Protein AF-A0A3P3YI09-F1 (afdb_monomer_lite)

Foldseek 3Di:
DPPVVVVVVVVVVVVVVVVVVLVVVLVVLVVVLLVVLLVLLVVQVPDDPVPRDDLVVSLVVSLVSRPVVNDPSVRSNVSSQVSCCVSPVVDHHDDPPPDDPPPPDPPPPDPDD

pLDDT: mean 76.49, std 14.65, range [43.5, 93.62]

Sequence (113 aa):
MFVVSQRLNRSVRRRMADRDQVDARRDGARDGARDETIERLLGYASEPEGSRQDVHSLYHEIMDAWPVDLFSREAADASVRLLWSMYLPQIAAPRPSMASPQPPASPRSDPEQ

Secondary structure (DSSP, 8-state):
---HHHHHHHHHHHHHHHHHHHHHHHHHHHHHHHHHHHHHHHHHHHS-TTTPPPHHHHHHHHHHHS-TTTS-HHHHHHHHHHHHHHH-TTSPPPPP-----PPP---------

Radius of gyration: 23.89 Å; chains: 1; bounding box: 54×22×89 Å

Structure (mmCIF, N/CA/C/O backbone):
data_AF-A0A3P3YI09-F1
#
_entry.id   AF-A0A3P3YI09-F1
#
loop_
_atom_site.group_PDB
_atom_site.id
_atom_site.type_symbol
_atom_site.label_atom_id
_atom_site.label_alt_id
_atom_site.label_comp_id
_atom_site.label_asym_id
_atom_site.label_entity_id
_atom_site.label_seq_id
_atom_site.pdbx_PDB_ins_code
_atom_site.Cartn_x
_atom_site.Cartn_y
_atom_site.Cartn_z
_atom_site.occupancy
_atom_site.B_iso_or_equiv
_atom_site.auth_seq_id
_atom_site.auth_comp_id
_atom_site.auth_asym_id
_atom_site.auth_atom_id
_atom_site.pdbx_PDB_model_num
ATOM 1 N N . MET A 1 1 ? 31.761 14.764 -43.992 1.00 44.97 1 MET A N 1
ATOM 2 C CA . MET A 1 1 ? 30.858 13.589 -44.008 1.00 44.97 1 MET A CA 1
ATOM 3 C C . MET A 1 1 ? 30.622 13.134 -42.561 1.00 44.97 1 MET A C 1
ATOM 5 O O . MET A 1 1 ? 31.459 12.448 -41.996 1.00 44.97 1 MET A O 1
ATOM 9 N N . PHE A 1 2 ? 29.542 13.598 -41.915 1.00 49.59 2 PHE A N 1
ATOM 10 C CA . PHE A 1 2 ? 29.246 13.380 -40.484 1.00 49.59 2 PHE A CA 1
ATOM 11 C C . PHE A 1 2 ? 28.373 12.128 -40.272 1.00 49.59 2 PHE A C 1
ATOM 13 O O . PHE A 1 2 ? 27.173 12.228 -40.036 1.00 49.59 2 PHE A O 1
ATOM 20 N N . VAL A 1 3 ? 28.950 10.928 -40.388 1.00 49.50 3 VAL A N 1
ATOM 21 C CA . VAL A 1 3 ? 28.194 9.658 -40.226 1.00 49.50 3 VAL A CA 1
ATOM 22 C C . VAL A 1 3 ? 28.277 9.087 -38.803 1.00 49.50 3 VAL A C 1
ATOM 24 O O . VAL A 1 3 ? 27.520 8.187 -38.441 1.00 49.50 3 VAL A O 1
ATOM 27 N N . VAL A 1 4 ? 29.152 9.643 -37.959 1.00 50.28 4 VAL A N 1
ATOM 28 C CA . VAL A 1 4 ? 29.332 9.218 -36.558 1.00 50.28 4 VAL A CA 1
ATOM 29 C C . VAL A 1 4 ? 28.172 9.706 -35.674 1.00 50.28 4 VAL A C 1
ATOM 31 O O . VAL A 1 4 ? 27.731 8.993 -34.772 1.00 50.28 4 VAL A O 1
ATOM 34 N N . SER A 1 5 ? 27.585 10.866 -35.992 1.00 54.66 5 SER A N 1
ATOM 35 C CA . SER A 1 5 ? 26.537 11.495 -35.178 1.00 54.66 5 SER A CA 1
ATOM 36 C C . SER A 1 5 ? 25.208 10.737 -35.199 1.00 54.66 5 SER A C 1
ATOM 38 O O . SER A 1 5 ? 24.538 10.672 -34.174 1.00 54.66 5 SER A O 1
ATOM 40 N N . GLN A 1 6 ? 24.818 10.117 -36.321 1.00 54.56 6 GLN A N 1
ATOM 41 C CA . GLN A 1 6 ? 23.513 9.444 -36.416 1.00 54.56 6 GLN A CA 1
ATOM 42 C C . GLN A 1 6 ? 23.445 8.148 -35.600 1.00 54.56 6 GLN A C 1
ATOM 44 O O . GLN A 1 6 ? 22.430 7.890 -34.952 1.00 54.56 6 GLN A O 1
ATOM 49 N N . ARG A 1 7 ? 24.517 7.341 -35.587 1.00 56.22 7 ARG A N 1
ATOM 50 C CA . ARG A 1 7 ? 24.559 6.104 -34.784 1.00 56.22 7 ARG A CA 1
ATOM 51 C C . ARG A 1 7 ? 24.578 6.410 -33.287 1.00 56.22 7 ARG A C 1
ATOM 53 O O . ARG A 1 7 ? 23.864 5.750 -32.538 1.00 56.22 7 ARG A O 1
ATOM 60 N N . LEU A 1 8 ? 25.311 7.445 -32.866 1.00 57.62 8 LEU A N 1
ATOM 61 C CA . LEU A 1 8 ? 25.336 7.886 -31.469 1.00 57.62 8 LEU A CA 1
ATOM 62 C C . LEU A 1 8 ? 23.961 8.414 -31.022 1.00 57.62 8 LEU A C 1
ATOM 64 O O . LEU A 1 8 ? 23.464 8.022 -29.969 1.00 57.62 8 LEU A O 1
ATOM 68 N N . ASN A 1 9 ? 23.299 9.220 -31.862 1.00 57.72 9 ASN A N 1
ATOM 69 C CA . ASN A 1 9 ? 21.964 9.755 -31.576 1.00 57.72 9 ASN A CA 1
ATOM 70 C C . ASN A 1 9 ? 20.912 8.634 -31.467 1.00 57.72 9 ASN A C 1
ATOM 72 O O . ASN A 1 9 ? 20.070 8.659 -30.574 1.00 57.72 9 ASN A O 1
ATOM 76 N N . ARG A 1 10 ? 20.993 7.595 -32.314 1.00 59.84 10 ARG A N 1
ATOM 77 C CA . ARG A 1 10 ? 20.094 6.425 -32.253 1.00 59.84 10 ARG A CA 1
ATOM 78 C C . ARG A 1 10 ? 20.278 5.608 -30.972 1.00 59.84 10 ARG A C 1
ATOM 80 O O . ARG A 1 10 ? 19.289 5.179 -30.385 1.00 59.84 10 ARG A O 1
ATOM 87 N N . SER A 1 11 ? 21.520 5.413 -30.533 1.00 61.38 11 SER A N 1
ATOM 88 C CA . SER A 1 11 ? 21.834 4.681 -29.300 1.00 61.38 11 SER A CA 1
ATOM 89 C C . SER A 1 11 ? 21.410 5.444 -28.043 1.00 61.38 11 SER A C 1
ATOM 91 O O . SER A 1 11 ? 20.867 4.835 -27.127 1.00 61.38 11 SER A O 1
ATOM 93 N N . VAL A 1 12 ? 21.593 6.769 -28.006 1.00 61.25 12 VAL A N 1
ATOM 94 C CA . VAL A 1 12 ? 21.133 7.612 -26.887 1.00 61.25 12 VAL A CA 1
ATOM 95 C C . VAL A 1 12 ? 19.605 7.660 -26.826 1.00 61.25 12 VAL A C 1
ATOM 97 O O . VAL A 1 12 ? 19.046 7.438 -25.758 1.00 61.25 12 VAL A O 1
ATOM 100 N N . ARG A 1 13 ? 18.918 7.836 -27.965 1.00 61.06 13 ARG A N 1
ATOM 101 C CA . ARG A 1 13 ? 17.445 7.796 -28.025 1.00 61.06 13 ARG A CA 1
ATOM 102 C C . ARG A 1 13 ? 16.873 6.445 -27.600 1.00 61.06 13 ARG A C 1
ATOM 104 O O . ARG A 1 13 ? 15.870 6.423 -26.903 1.00 61.06 13 ARG A O 1
ATOM 111 N N . ARG A 1 14 ? 17.511 5.326 -27.974 1.00 62.91 14 ARG A N 1
ATOM 112 C CA . ARG A 1 14 ? 17.113 3.994 -27.485 1.00 62.91 14 ARG A CA 1
ATOM 113 C C . ARG A 1 14 ? 17.292 3.856 -25.977 1.00 62.91 14 ARG A C 1
ATOM 115 O O . ARG A 1 14 ? 16.386 3.357 -25.336 1.00 62.91 14 ARG A O 1
ATOM 122 N N . ARG A 1 15 ? 18.416 4.313 -25.412 1.00 62.66 15 ARG A N 1
ATOM 123 C CA . ARG A 1 15 ? 18.641 4.272 -23.954 1.00 62.66 15 ARG A CA 1
ATOM 124 C C . ARG A 1 15 ? 17.667 5.161 -23.180 1.00 62.66 15 ARG A C 1
ATOM 126 O O . ARG A 1 15 ? 17.246 4.771 -22.103 1.00 62.66 15 ARG A O 1
ATOM 133 N N . MET A 1 16 ? 17.318 6.331 -23.717 1.00 63.25 16 MET A N 1
ATOM 134 C CA . MET A 1 16 ? 16.284 7.191 -23.130 1.00 63.25 16 MET A CA 1
ATOM 135 C C . MET A 1 16 ? 14.913 6.515 -23.194 1.00 63.25 16 MET A C 1
ATOM 137 O O . MET A 1 16 ? 14.275 6.384 -22.165 1.00 63.25 16 MET A O 1
ATOM 141 N N . ALA A 1 17 ? 14.520 5.984 -24.356 1.00 63.44 17 ALA A N 1
ATOM 142 C CA . ALA A 1 17 ? 13.245 5.284 -24.507 1.00 63.44 17 ALA A CA 1
ATOM 143 C C . ALA A 1 17 ? 13.126 4.038 -23.610 1.00 63.44 17 ALA A C 1
ATOM 145 O O . ALA A 1 17 ? 12.045 3.752 -23.113 1.00 63.44 17 ALA A O 1
ATOM 146 N N . ASP A 1 18 ? 14.223 3.308 -23.396 1.00 64.00 18 ASP A N 1
ATOM 147 C CA . ASP A 1 18 ? 14.272 2.153 -22.490 1.00 64.00 18 ASP A CA 1
ATOM 148 C C . ASP A 1 18 ? 14.097 2.584 -21.024 1.00 64.00 18 ASP A C 1
ATOM 150 O O . ASP A 1 18 ? 13.315 1.993 -20.282 1.00 64.00 18 ASP A O 1
ATOM 154 N N . ARG A 1 19 ? 14.745 3.689 -20.635 1.00 64.69 19 ARG A N 1
ATOM 155 C CA . ARG A 1 19 ? 14.624 4.284 -19.301 1.00 64.69 19 ARG A CA 1
ATOM 156 C C . ARG A 1 19 ? 13.219 4.823 -19.026 1.00 64.69 19 ARG A C 1
ATOM 158 O O . ARG A 1 19 ? 12.651 4.471 -18.001 1.00 64.69 19 ARG A O 1
ATOM 165 N N . ASP A 1 20 ? 12.640 5.581 -19.956 1.00 70.44 20 ASP A N 1
ATOM 166 C CA . ASP A 1 20 ? 11.254 6.063 -19.876 1.00 70.44 20 ASP A CA 1
ATOM 167 C C . ASP A 1 20 ? 10.256 4.905 -19.740 1.00 70.44 20 ASP A C 1
ATOM 169 O O . ASP A 1 20 ? 9.280 5.003 -19.004 1.00 70.44 20 ASP A O 1
ATOM 173 N N . GLN A 1 21 ? 10.502 3.775 -20.409 1.00 71.06 21 GLN A N 1
ATOM 174 C CA . GLN A 1 21 ? 9.622 2.611 -20.317 1.00 71.06 21 GLN A CA 1
ATOM 175 C C . GLN A 1 21 ? 9.708 1.917 -18.948 1.00 71.06 21 GLN A C 1
ATOM 177 O O . GLN A 1 21 ? 8.697 1.434 -18.438 1.00 71.06 21 GLN A O 1
ATOM 182 N N . VAL A 1 22 ? 10.900 1.865 -18.346 1.00 75.06 22 VAL A N 1
ATOM 183 C CA . VAL A 1 22 ? 11.102 1.344 -16.984 1.00 75.06 22 VAL A CA 1
ATOM 184 C C . VAL A 1 22 ? 10.501 2.288 -15.942 1.00 75.06 22 VAL A C 1
ATOM 186 O O . VAL A 1 22 ? 9.851 1.814 -15.011 1.00 75.06 22 VAL A O 1
ATOM 189 N N . ASP A 1 23 ? 10.665 3.599 -16.110 1.00 73.94 23 ASP A N 1
ATOM 190 C CA . ASP A 1 23 ? 10.088 4.601 -15.211 1.00 73.94 23 ASP A CA 1
ATOM 191 C C . ASP A 1 23 ? 8.550 4.608 -15.308 1.00 73.94 23 ASP A C 1
ATOM 193 O O . ASP A 1 23 ? 7.880 4.517 -14.284 1.00 73.94 23 ASP A O 1
ATOM 197 N N . ALA A 1 24 ? 7.972 4.531 -16.513 1.00 75.44 24 ALA A N 1
ATOM 198 C CA . ALA A 1 24 ? 6.522 4.401 -16.696 1.00 75.44 24 ALA A CA 1
ATOM 199 C C . ALA A 1 24 ? 5.951 3.108 -16.085 1.00 75.44 24 ALA A C 1
ATOM 201 O O . ALA A 1 24 ? 4.856 3.109 -15.524 1.00 75.44 24 ALA A O 1
ATOM 202 N N . ARG A 1 25 ? 6.690 1.991 -16.158 1.00 75.06 25 ARG A N 1
ATOM 203 C CA . ARG A 1 25 ? 6.307 0.736 -15.485 1.00 75.06 25 ARG A CA 1
ATOM 204 C C . ARG A 1 25 ? 6.352 0.862 -13.967 1.00 75.06 25 ARG A C 1
ATOM 206 O O . ARG A 1 25 ? 5.491 0.306 -13.292 1.00 75.06 25 ARG A O 1
ATOM 213 N N . ARG A 1 26 ? 7.346 1.575 -13.434 1.00 77.12 26 ARG A N 1
ATOM 214 C CA . ARG A 1 26 ? 7.453 1.852 -11.998 1.00 77.12 26 ARG A CA 1
ATOM 215 C C . ARG A 1 26 ? 6.300 2.713 -11.521 1.00 77.12 26 ARG A C 1
ATOM 217 O O . ARG A 1 26 ? 5.708 2.368 -10.507 1.00 77.12 26 ARG A O 1
ATOM 224 N N . ASP A 1 27 ? 5.968 3.771 -12.248 1.00 79.19 27 ASP A N 1
ATOM 225 C CA . ASP A 1 27 ? 4.878 4.667 -11.870 1.00 79.19 27 ASP A CA 1
ATOM 226 C C . ASP A 1 27 ? 3.517 3.966 -11.955 1.00 79.19 27 ASP A C 1
ATOM 228 O O . ASP A 1 27 ? 2.771 3.987 -10.982 1.00 79.19 27 ASP A O 1
ATOM 232 N N . GLY A 1 28 ? 3.247 3.201 -13.020 1.00 81.75 28 GLY A N 1
ATOM 233 C CA . GLY A 1 28 ? 2.016 2.405 -13.102 1.00 81.75 28 GLY A CA 1
ATOM 234 C C . GLY A 1 28 ? 1.879 1.371 -11.975 1.00 81.75 28 GLY A C 1
ATOM 235 O O . GLY A 1 28 ? 0.783 1.139 -11.470 1.00 81.75 28 GLY A O 1
ATOM 236 N N . ALA A 1 29 ? 2.990 0.779 -11.529 1.00 83.38 29 ALA A N 1
ATOM 237 C CA . ALA A 1 29 ? 2.987 -0.132 -10.388 1.00 83.38 29 ALA A CA 1
ATOM 238 C C . ALA A 1 29 ? 2.786 0.585 -9.039 1.00 83.38 29 ALA A C 1
ATOM 240 O O . ALA A 1 29 ? 2.186 0.002 -8.138 1.00 83.38 29 ALA A O 1
ATOM 241 N N . ARG A 1 30 ? 3.257 1.837 -8.888 1.00 80.31 30 ARG A N 1
ATOM 242 C CA . ARG A 1 30 ? 2.972 2.673 -7.701 1.00 80.31 30 ARG A CA 1
ATOM 243 C C . ARG A 1 30 ? 1.500 2.969 -7.599 1.00 80.31 30 ARG A C 1
ATOM 245 O O . ARG A 1 30 ? 0.939 2.817 -6.522 1.00 80.31 30 ARG A O 1
ATOM 252 N N . ASP A 1 31 ? 0.915 3.410 -8.705 1.00 86.44 31 ASP A N 1
ATOM 253 C CA . ASP A 1 31 ? -0.487 3.797 -8.743 1.00 86.44 31 ASP A CA 1
ATOM 254 C C . ASP A 1 31 ? -1.370 2.586 -8.429 1.00 86.44 31 ASP A C 1
ATOM 256 O O . ASP A 1 31 ? -2.212 2.672 -7.543 1.00 86.44 31 ASP A O 1
ATOM 260 N N . GLY A 1 32 ? -1.074 1.420 -9.017 1.00 87.38 32 GLY A N 1
ATOM 261 C CA . GLY A 1 32 ? -1.768 0.174 -8.681 1.00 87.38 32 GLY A CA 1
ATOM 262 C C . GLY A 1 32 ? -1.642 -0.219 -7.203 1.00 87.38 32 GLY A C 1
ATOM 263 O O . GLY A 1 32 ? -2.650 -0.469 -6.547 1.00 87.38 32 GLY A O 1
ATOM 264 N N . ALA A 1 33 ? -0.425 -0.217 -6.646 1.00 88.88 33 ALA A N 1
ATOM 265 C CA . ALA A 1 33 ? -0.207 -0.557 -5.235 1.00 88.88 33 ALA A CA 1
ATOM 266 C C . ALA A 1 33 ? -0.868 0.452 -4.280 1.00 88.88 33 ALA A C 1
ATOM 268 O O . ALA A 1 33 ? -1.370 0.086 -3.214 1.00 88.88 33 ALA A O 1
ATOM 269 N N . ARG A 1 34 ? -0.882 1.734 -4.657 1.00 90.25 34 ARG A N 1
ATOM 270 C CA . ARG A 1 34 ? -1.570 2.796 -3.927 1.00 90.25 34 ARG A CA 1
ATOM 271 C C . ARG A 1 34 ? -3.075 2.563 -3.928 1.00 90.25 34 ARG A C 1
ATOM 273 O O . ARG A 1 34 ? -3.663 2.601 -2.851 1.00 90.25 34 ARG A O 1
ATOM 280 N N . ASP A 1 35 ? -3.679 2.346 -5.089 1.00 91.69 35 ASP A N 1
ATOM 281 C CA . ASP A 1 35 ? -5.124 2.156 -5.216 1.00 91.69 35 ASP A CA 1
ATOM 282 C C . ASP A 1 35 ? -5.575 0.918 -4.435 1.00 91.69 35 ASP A C 1
ATOM 284 O O . ASP A 1 35 ? -6.493 1.007 -3.622 1.00 91.69 35 ASP A O 1
ATOM 288 N N . GLU A 1 36 ? -4.839 -0.190 -4.545 1.00 91.62 36 GLU A N 1
ATOM 289 C CA . GLU A 1 36 ? -5.101 -1.402 -3.764 1.00 91.62 36 GLU A CA 1
ATOM 290 C C . GLU A 1 36 ? -4.966 -1.159 -2.249 1.00 91.62 36 GLU A C 1
ATOM 292 O O . GLU A 1 36 ? -5.785 -1.623 -1.452 1.00 91.62 36 GLU A O 1
ATOM 297 N N . THR A 1 37 ? -3.963 -0.380 -1.828 1.00 92.81 37 THR A N 1
ATOM 298 C CA . THR A 1 37 ? -3.813 0.020 -0.420 1.00 92.81 37 THR A CA 1
ATOM 299 C C . THR A 1 37 ? -5.026 0.820 0.053 1.00 92.81 37 THR A C 1
ATOM 301 O O . THR A 1 37 ? -5.540 0.573 1.142 1.00 92.81 37 THR A O 1
ATOM 304 N N . ILE A 1 38 ? -5.499 1.771 -0.755 1.00 93.19 38 ILE A N 1
ATOM 305 C CA . ILE A 1 38 ? -6.665 2.600 -0.432 1.00 93.19 38 ILE A CA 1
ATOM 306 C C . ILE A 1 38 ? -7.915 1.729 -0.301 1.00 93.19 38 ILE A C 1
ATOM 308 O O . ILE A 1 38 ? -8.630 1.854 0.692 1.00 93.19 38 ILE A O 1
ATOM 312 N N . GLU A 1 39 ? -8.161 0.826 -1.251 1.00 93.62 39 GLU A N 1
ATOM 313 C CA . GLU A 1 39 ? -9.311 -0.083 -1.217 1.00 93.62 39 GLU A CA 1
ATOM 314 C C .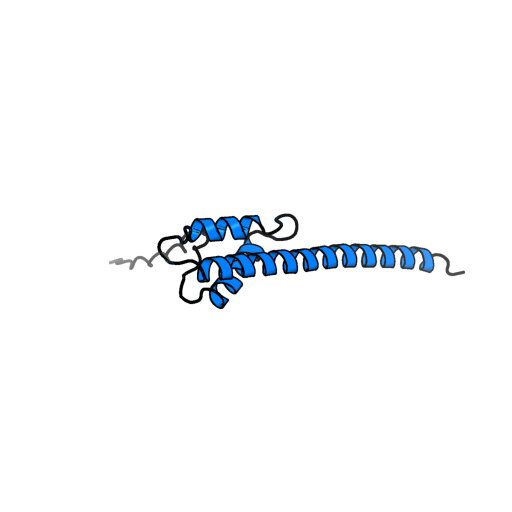 GLU A 1 39 ? -9.322 -0.939 0.052 1.00 93.62 39 GLU A C 1
ATOM 316 O O . GLU A 1 39 ? -10.351 -1.031 0.724 1.00 93.62 39 GLU A O 1
ATOM 321 N N . ARG A 1 40 ? -8.172 -1.496 0.445 1.00 92.19 40 ARG A N 1
ATOM 322 C CA . ARG A 1 40 ? -8.054 -2.301 1.671 1.00 92.19 40 ARG A CA 1
ATOM 323 C C . ARG A 1 40 ? -8.276 -1.480 2.940 1.00 92.19 40 ARG A C 1
ATOM 325 O O . ARG A 1 40 ? -8.978 -1.931 3.843 1.00 92.19 40 ARG A O 1
ATOM 332 N N . LEU A 1 41 ? -7.719 -0.269 3.013 1.00 92.00 41 LEU A N 1
ATOM 333 C CA . LEU A 1 41 ? -7.910 0.621 4.165 1.00 92.00 41 LEU A CA 1
ATOM 334 C C . LEU A 1 41 ? -9.371 1.070 4.301 1.00 92.00 41 LEU A C 1
ATOM 336 O O . LEU A 1 41 ? -9.901 1.096 5.412 1.00 92.00 41 LEU A O 1
ATOM 340 N N . LEU A 1 42 ? -10.033 1.393 3.187 1.00 92.06 42 LEU A N 1
ATOM 341 C CA . LEU A 1 42 ? -11.455 1.741 3.171 1.00 92.06 42 LEU A CA 1
ATOM 342 C C . LEU A 1 42 ? -12.336 0.541 3.532 1.00 92.06 42 LEU A C 1
ATOM 344 O O . LEU A 1 42 ? -13.271 0.696 4.317 1.00 92.06 42 LEU A O 1
ATOM 348 N N . GLY A 1 43 ? -12.009 -0.647 3.015 1.00 91.44 43 GLY A N 1
ATOM 349 C CA . GLY A 1 43 ? -12.659 -1.903 3.383 1.00 91.44 43 GLY A CA 1
ATOM 350 C C . GLY A 1 43 ? -12.610 -2.117 4.891 1.00 91.44 43 GLY A C 1
ATOM 351 O O . GLY A 1 43 ? -13.654 -2.190 5.535 1.00 91.44 43 GLY A O 1
ATOM 352 N N . TYR A 1 44 ? -11.413 -2.055 5.472 1.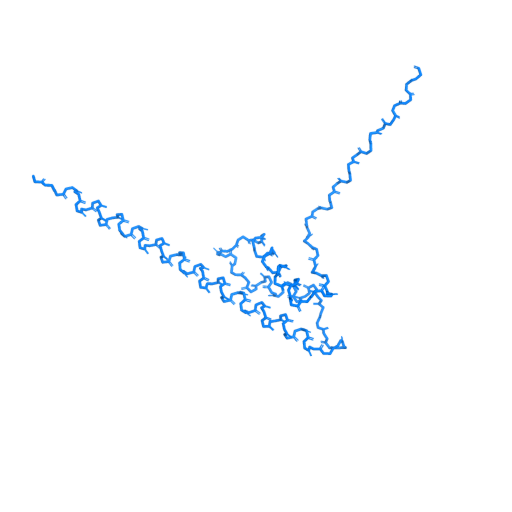00 91.25 44 TYR A N 1
ATOM 353 C CA . TYR A 1 44 ? -11.210 -2.159 6.914 1.00 91.25 44 TYR A CA 1
ATOM 354 C C . TYR A 1 44 ? -11.976 -1.097 7.723 1.00 91.25 44 TYR A C 1
ATOM 356 O O . TYR A 1 44 ? -12.574 -1.404 8.756 1.00 91.25 44 TYR A O 1
ATOM 364 N N . ALA A 1 45 ? -12.000 0.158 7.257 1.00 88.62 45 ALA A N 1
ATOM 365 C CA . ALA A 1 45 ? -12.753 1.231 7.910 1.00 88.62 45 ALA A CA 1
ATOM 3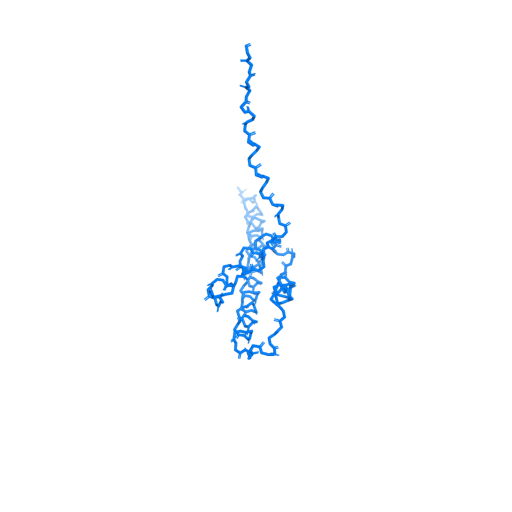66 C C . ALA A 1 45 ? -14.268 0.962 7.919 1.00 88.62 45 ALA A C 1
ATOM 368 O O . ALA A 1 45 ? -14.955 1.326 8.878 1.00 88.62 45 ALA A O 1
ATOM 369 N N . SER A 1 46 ? -14.776 0.337 6.854 1.00 89.88 46 SER A N 1
ATOM 370 C CA . SER A 1 46 ? -16.192 0.010 6.683 1.00 89.88 46 SER A CA 1
ATOM 371 C C . SER A 1 46 ? -16.641 -1.225 7.471 1.00 89.88 46 SER A C 1
ATOM 373 O O . SER A 1 46 ? -17.835 -1.376 7.732 1.00 89.88 46 SER A O 1
ATOM 375 N N . GLU A 1 47 ? -15.709 -2.086 7.894 1.00 89.44 47 GLU A N 1
ATOM 376 C CA . GLU A 1 47 ? -16.041 -3.281 8.664 1.00 89.44 47 GLU A CA 1
ATOM 377 C C . GLU A 1 47 ? -16.462 -2.952 10.110 1.00 89.44 47 GLU A C 1
ATOM 379 O O . GLU A 1 47 ? -15.877 -2.070 10.762 1.00 89.44 47 GLU A O 1
ATOM 384 N N . PRO A 1 48 ? -17.460 -3.675 10.656 1.00 86.19 48 PRO A N 1
ATOM 385 C CA . PRO A 1 48 ? -17.850 -3.549 12.055 1.00 86.19 48 PRO A CA 1
ATOM 386 C C . PRO A 1 48 ? -16.737 -4.063 12.979 1.00 86.19 48 PRO A C 1
ATOM 388 O O . PRO A 1 48 ? -16.101 -5.073 12.692 1.00 86.19 48 PRO A O 1
ATOM 391 N N . GLU A 1 49 ? -16.527 -3.409 14.129 1.00 78.75 49 GLU A N 1
ATOM 392 C CA . GLU A 1 49 ? -15.409 -3.712 15.047 1.00 78.75 49 GLU A CA 1
ATOM 393 C C . GLU A 1 49 ? -15.288 -5.187 15.454 1.00 78.75 49 GLU A C 1
ATOM 395 O O . GLU A 1 49 ? -14.177 -5.678 15.605 1.00 78.75 49 GLU A O 1
ATOM 400 N N . GLY A 1 50 ? -16.403 -5.911 15.588 1.00 78.75 50 GLY A N 1
ATOM 401 C CA . GLY A 1 50 ? -16.396 -7.332 15.960 1.00 78.75 50 GLY A CA 1
ATOM 402 C C . GLY A 1 50 ? -15.929 -8.293 14.859 1.00 78.75 50 GLY A C 1
ATOM 403 O O . GLY A 1 50 ? -15.726 -9.471 15.142 1.00 78.75 50 GLY A O 1
ATOM 404 N N . SER A 1 51 ? -15.778 -7.814 13.623 1.00 82.25 51 SER A N 1
ATOM 405 C CA . SER A 1 51 ? -15.336 -8.604 12.464 1.00 82.25 51 SER A CA 1
ATOM 406 C C . SER A 1 51 ? -14.048 -8.078 11.837 1.00 82.25 51 SER A C 1
ATOM 408 O O . SER A 1 51 ? -13.530 -8.713 10.926 1.00 82.25 51 SER A O 1
ATOM 410 N N . ARG A 1 52 ? -13.519 -6.953 12.335 1.00 85.38 52 ARG A N 1
ATOM 411 C CA . ARG A 1 52 ? -12.283 -6.359 11.828 1.00 85.38 52 ARG A CA 1
ATOM 412 C C . ARG A 1 52 ? -11.118 -7.320 12.000 1.00 85.38 52 ARG A C 1
ATOM 414 O O . ARG A 1 52 ? -10.867 -7.822 13.097 1.00 85.38 52 ARG A O 1
ATOM 421 N N . GLN A 1 53 ? -10.375 -7.514 10.918 1.00 85.62 53 GLN A N 1
ATOM 422 C CA . GLN A 1 53 ? -9.103 -8.221 10.979 1.00 85.62 53 GLN A CA 1
ATOM 423 C C . GLN A 1 53 ? -8.084 -7.488 11.862 1.00 85.62 53 GLN A C 1
ATOM 425 O O . GLN A 1 53 ? -8.197 -6.296 12.140 1.00 85.62 53 GLN A O 1
ATOM 430 N N . ASP A 1 54 ? -7.059 -8.199 12.318 1.00 89.44 54 ASP A N 1
ATOM 431 C CA . ASP A 1 54 ? -6.006 -7.584 13.119 1.00 89.44 54 ASP A CA 1
ATOM 432 C C . ASP A 1 54 ? -5.218 -6.527 12.313 1.00 89.44 54 ASP A C 1
ATOM 434 O O . ASP A 1 54 ? -4.892 -6.711 11.138 1.00 89.44 54 ASP A O 1
ATOM 438 N N . VAL A 1 55 ? -4.878 -5.413 12.970 1.00 87.94 55 VAL A N 1
ATOM 439 C CA . VAL A 1 55 ? -4.211 -4.259 12.345 1.00 87.94 55 VAL A CA 1
ATOM 440 C C . VAL A 1 55 ? -2.809 -4.607 11.832 1.00 87.94 55 VAL A C 1
ATOM 442 O O . VAL A 1 55 ? -2.397 -4.089 10.792 1.00 87.94 55 VAL A O 1
ATOM 445 N N . HIS A 1 56 ? -2.068 -5.485 12.521 1.00 88.06 56 HIS A N 1
ATOM 446 C CA . HIS A 1 56 ? -0.757 -5.927 12.032 1.00 88.06 56 HIS A CA 1
ATOM 447 C C . HIS A 1 56 ? -0.912 -6.826 10.809 1.00 88.06 56 HIS A C 1
ATOM 449 O O . HIS A 1 56 ? -0.137 -6.695 9.863 1.00 88.06 56 HIS A O 1
ATOM 455 N N . SER A 1 57 ? -1.934 -7.681 10.803 1.00 89.56 57 SER A N 1
ATOM 456 C CA . SER A 1 57 ? -2.249 -8.548 9.664 1.00 89.56 57 SER A CA 1
ATOM 457 C C . SER A 1 57 ? -2.602 -7.724 8.421 1.00 89.56 57 SER A C 1
ATOM 459 O O . SER A 1 57 ? -1.967 -7.900 7.385 1.00 89.56 57 SER A O 1
ATOM 461 N N . LEU A 1 58 ? -3.492 -6.728 8.549 1.00 90.19 58 LEU A N 1
ATOM 462 C CA . LEU A 1 58 ? -3.815 -5.792 7.460 1.00 90.1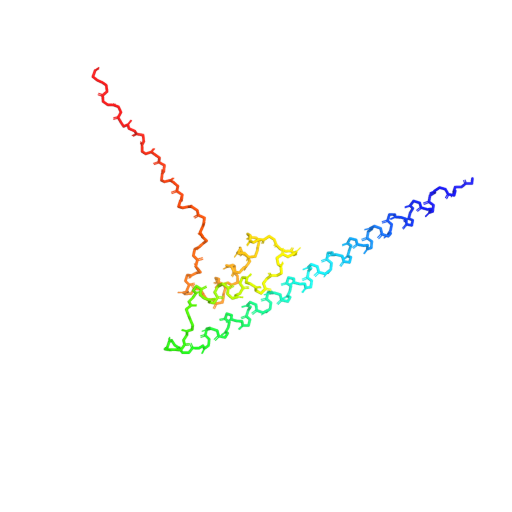9 58 LEU A CA 1
ATOM 463 C C . LEU A 1 58 ? -2.575 -5.080 6.917 1.00 90.19 58 LEU A C 1
ATOM 465 O O . LEU A 1 58 ? -2.388 -4.961 5.709 1.00 90.19 58 LEU A O 1
ATOM 469 N N . TYR A 1 59 ? -1.720 -4.596 7.813 1.00 90.31 59 TYR A N 1
ATOM 470 C CA . TYR A 1 59 ? -0.509 -3.898 7.415 1.00 90.31 59 TYR A CA 1
ATOM 471 C C . TYR A 1 59 ? 0.460 -4.808 6.654 1.00 90.31 59 TYR A C 1
ATOM 473 O O . TYR A 1 59 ? 1.010 -4.395 5.635 1.00 90.31 59 TYR A O 1
ATOM 481 N N . HIS A 1 60 ? 0.648 -6.047 7.112 1.00 89.25 60 HIS A N 1
ATOM 482 C CA . HIS A 1 60 ? 1.469 -7.035 6.416 1.00 89.25 60 HIS A CA 1
ATOM 483 C C . HIS A 1 60 ? 0.912 -7.366 5.033 1.00 89.25 60 HIS A C 1
ATOM 485 O O . HIS A 1 60 ? 1.656 -7.315 4.058 1.00 89.25 60 HIS A O 1
ATOM 491 N N . GLU A 1 61 ? -0.392 -7.616 4.939 1.00 90.31 61 GLU A N 1
ATOM 492 C CA . GLU A 1 61 ? -1.064 -7.894 3.673 1.00 90.31 61 GLU A CA 1
ATOM 493 C C . GLU A 1 61 ? -0.897 -6.746 2.676 1.00 90.31 61 GLU A C 1
ATOM 495 O O . GLU A 1 61 ? -0.627 -6.991 1.499 1.00 90.31 61 GLU A O 1
ATOM 500 N N . ILE A 1 62 ? -1.061 -5.497 3.127 1.00 91.50 62 ILE A N 1
ATOM 501 C CA . ILE A 1 62 ? -0.829 -4.315 2.290 1.00 91.50 62 ILE A CA 1
ATOM 502 C C . ILE A 1 62 ? 0.634 -4.281 1.851 1.00 91.50 62 ILE A C 1
ATOM 504 O O . ILE A 1 62 ? 0.909 -4.152 0.667 1.00 91.50 62 ILE A O 1
ATOM 508 N N . MET A 1 63 ? 1.581 -4.429 2.776 1.00 89.69 63 MET A N 1
ATOM 509 C CA . MET A 1 63 ? 3.010 -4.374 2.464 1.00 89.69 63 MET A CA 1
ATOM 510 C C . MET A 1 63 ? 3.479 -5.481 1.507 1.00 89.69 63 MET A C 1
ATOM 512 O O . MET A 1 63 ? 4.470 -5.278 0.806 1.00 89.69 63 MET A O 1
ATOM 516 N N . ASP A 1 64 ? 2.797 -6.626 1.471 1.00 88.06 64 ASP A N 1
ATOM 517 C CA . ASP A 1 64 ? 3.082 -7.726 0.541 1.00 88.06 64 ASP A CA 1
ATOM 518 C C . ASP A 1 64 ? 2.474 -7.505 -0.854 1.00 88.06 64 ASP A C 1
ATOM 520 O O . ASP A 1 64 ? 2.966 -8.072 -1.829 1.00 88.06 64 ASP A O 1
ATOM 524 N N . ALA A 1 65 ? 1.463 -6.638 -0.982 1.00 87.12 65 ALA A N 1
ATOM 525 C CA . ALA A 1 65 ? 0.935 -6.211 -2.281 1.00 87.12 65 ALA A CA 1
ATOM 526 C C . ALA A 1 65 ? 1.879 -5.237 -3.013 1.00 87.12 65 ALA A C 1
ATOM 528 O O . ALA A 1 65 ? 1.799 -5.068 -4.230 1.00 87.12 65 ALA A O 1
ATOM 529 N N . TRP A 1 66 ? 2.803 -4.595 -2.290 1.00 87.50 66 TRP A N 1
ATOM 530 C CA . TRP A 1 66 ? 3.749 -3.657 -2.885 1.00 87.50 66 TRP A CA 1
ATOM 531 C C . TRP A 1 66 ? 4.871 -4.404 -3.624 1.00 87.50 66 TRP A C 1
ATOM 533 O O . TRP A 1 66 ? 5.570 -5.222 -3.019 1.00 87.50 66 TRP A O 1
ATOM 543 N N . PRO A 1 67 ? 5.115 -4.107 -4.915 1.00 82.88 67 PRO A N 1
ATOM 544 C CA . PRO A 1 67 ? 6.090 -4.843 -5.708 1.00 82.88 67 PRO A CA 1
ATOM 545 C C . PRO A 1 67 ? 7.521 -4.547 -5.243 1.00 82.88 67 PRO A C 1
ATOM 547 O O . PRO A 1 67 ? 8.092 -3.493 -5.535 1.00 82.88 67 PRO A O 1
ATOM 550 N N . VAL A 1 68 ? 8.116 -5.515 -4.544 1.00 79.19 68 VAL A N 1
ATOM 551 C CA . VAL A 1 68 ? 9.473 -5.443 -3.969 1.00 79.19 68 VAL A CA 1
ATOM 552 C C . VAL A 1 68 ? 10.577 -5.251 -5.014 1.00 79.19 68 VAL A C 1
ATOM 554 O O . VAL A 1 68 ? 11.626 -4.691 -4.711 1.00 79.19 68 VAL A O 1
ATOM 557 N N . ASP A 1 69 ? 10.336 -5.651 -6.264 1.00 78.38 69 ASP A N 1
ATOM 558 C CA . ASP A 1 69 ? 11.270 -5.444 -7.380 1.00 78.38 69 ASP A CA 1
ATOM 559 C C . ASP A 1 69 ? 11.338 -3.978 -7.841 1.00 78.38 69 ASP A C 1
ATOM 561 O O . ASP A 1 69 ? 12.290 -3.555 -8.504 1.00 78.38 69 ASP A O 1
ATOM 565 N N . LEU A 1 70 ? 10.314 -3.189 -7.506 1.00 75.56 70 LEU A N 1
ATOM 566 C CA . LEU A 1 70 ? 10.160 -1.802 -7.940 1.00 75.56 70 LEU A CA 1
ATOM 567 C C . LEU A 1 70 ? 10.326 -0.810 -6.779 1.00 75.56 70 LEU A C 1
ATOM 569 O O . LEU A 1 70 ? 10.700 0.341 -7.024 1.00 75.56 70 LEU A O 1
ATOM 573 N N . PHE A 1 71 ? 10.113 -1.262 -5.537 1.00 78.00 71 PHE A N 1
ATOM 574 C CA . PHE A 1 71 ? 10.146 -0.456 -4.316 1.00 78.00 71 PHE A CA 1
ATOM 575 C C . PHE A 1 71 ? 11.065 -1.042 -3.256 1.00 78.00 71 PHE A C 1
ATOM 577 O O . PHE A 1 71 ? 10.991 -2.224 -2.937 1.00 78.00 71 PHE A O 1
ATOM 584 N N . SER A 1 72 ? 11.876 -0.188 -2.623 1.00 84.75 72 SER A N 1
ATOM 585 C CA . SER A 1 72 ? 12.491 -0.575 -1.356 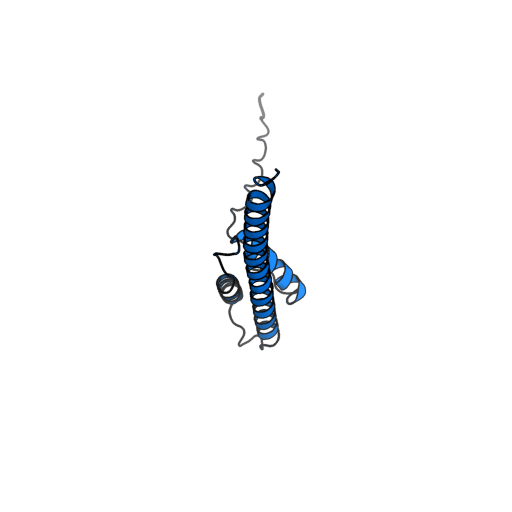1.00 84.75 72 SER A CA 1
ATOM 586 C C . SER A 1 72 ? 11.407 -0.735 -0.288 1.00 84.75 72 SER A C 1
ATOM 588 O O . SER A 1 72 ? 10.402 -0.017 -0.284 1.00 84.75 72 SER A O 1
ATOM 590 N N . ARG A 1 73 ? 11.630 -1.652 0.659 1.00 84.75 73 ARG A N 1
ATOM 591 C CA . ARG A 1 73 ? 10.702 -1.885 1.775 1.00 84.75 73 ARG A CA 1
ATOM 592 C C . ARG A 1 73 ? 10.443 -0.610 2.585 1.00 84.75 73 ARG A C 1
ATOM 594 O O . ARG A 1 73 ? 9.317 -0.396 3.008 1.00 84.75 73 ARG A O 1
ATOM 601 N N . GLU A 1 74 ? 11.452 0.248 2.753 1.00 86.19 74 GLU A N 1
ATOM 602 C CA . GLU A 1 74 ? 11.309 1.545 3.433 1.00 86.19 74 GLU A CA 1
ATOM 603 C C . GLU A 1 74 ? 10.403 2.519 2.672 1.00 86.19 74 GLU A C 1
ATOM 605 O O . GLU A 1 74 ? 9.568 3.183 3.281 1.00 86.19 74 GLU A O 1
ATOM 610 N N . ALA A 1 75 ? 10.529 2.596 1.343 1.00 84.94 75 ALA A N 1
ATOM 611 C CA . ALA A 1 75 ? 9.678 3.468 0.536 1.00 84.94 75 ALA A CA 1
ATOM 612 C C . ALA A 1 75 ? 8.216 2.996 0.551 1.00 84.94 75 ALA A C 1
ATOM 614 O O . ALA A 1 75 ? 7.306 3.824 0.632 1.00 84.94 75 ALA A O 1
ATOM 615 N N . ALA A 1 76 ? 7.998 1.678 0.512 1.00 88.00 76 ALA A N 1
ATOM 616 C CA . ALA A 1 76 ? 6.676 1.084 0.681 1.00 88.00 76 ALA A CA 1
ATOM 617 C C . ALA A 1 76 ? 6.108 1.375 2.082 1.00 88.00 76 ALA A C 1
ATOM 619 O O . ALA A 1 76 ? 5.007 1.907 2.181 1.00 88.00 76 ALA A O 1
ATOM 620 N N . ASP A 1 77 ? 6.879 1.143 3.154 1.00 88.56 77 ASP A N 1
ATOM 621 C CA . ASP A 1 77 ? 6.460 1.405 4.544 1.00 88.56 77 ASP A CA 1
ATOM 622 C C . ASP A 1 77 ? 6.037 2.868 4.735 1.00 88.56 77 ASP A C 1
ATOM 624 O O . ASP A 1 77 ? 4.927 3.131 5.205 1.00 88.56 77 ASP A O 1
ATOM 628 N N . ALA A 1 78 ? 6.871 3.816 4.299 1.00 87.69 78 ALA A N 1
ATOM 629 C CA . ALA A 1 78 ? 6.579 5.241 4.407 1.00 87.69 78 ALA A CA 1
ATOM 630 C C . ALA A 1 78 ? 5.300 5.629 3.646 1.00 87.69 78 ALA A C 1
ATOM 632 O O . ALA A 1 78 ? 4.477 6.393 4.155 1.00 87.69 78 ALA A O 1
ATOM 633 N N . SER A 1 79 ? 5.111 5.076 2.445 1.00 89.38 79 SER A N 1
ATOM 634 C CA . SER A 1 79 ? 3.940 5.356 1.609 1.00 89.38 79 SER A CA 1
ATOM 635 C C . SER A 1 79 ? 2.662 4.776 2.211 1.00 89.38 79 SER A C 1
ATOM 637 O O . SER A 1 79 ? 1.659 5.481 2.322 1.00 89.38 79 SER A O 1
ATOM 639 N N . VAL A 1 80 ? 2.706 3.525 2.677 1.00 90.94 80 VAL A N 1
ATOM 640 C CA . VAL A 1 80 ? 1.578 2.875 3.354 1.00 90.94 80 VAL A CA 1
ATOM 641 C C . VAL A 1 80 ? 1.203 3.642 4.616 1.00 90.94 80 VAL A C 1
ATOM 643 O O . VAL A 1 80 ? 0.024 3.882 4.839 1.00 90.94 80 VAL A O 1
ATOM 646 N N . ARG A 1 81 ? 2.172 4.103 5.417 1.00 89.56 81 ARG A N 1
ATOM 647 C CA . ARG A 1 81 ? 1.903 4.922 6.614 1.00 89.56 81 ARG A CA 1
ATOM 648 C C . ARG A 1 81 ? 1.256 6.261 6.295 1.00 89.56 81 ARG A C 1
ATOM 650 O O . ARG A 1 81 ? 0.379 6.693 7.039 1.00 89.56 81 ARG A O 1
ATOM 657 N N . LEU A 1 82 ? 1.692 6.919 5.223 1.00 90.81 82 LEU A N 1
ATOM 658 C CA . LEU A 1 82 ? 1.086 8.168 4.769 1.00 90.81 82 LEU A CA 1
ATOM 659 C C . LEU A 1 82 ? -0.379 7.941 4.372 1.00 90.81 82 LEU A C 1
ATOM 661 O O . LEU A 1 82 ? -1.253 8.705 4.767 1.00 90.81 82 LEU A O 1
ATOM 665 N N . LEU A 1 83 ? -0.661 6.874 3.622 1.00 91.12 83 LEU A N 1
ATOM 666 C CA . LEU A 1 83 ? -2.033 6.503 3.270 1.00 91.12 83 LEU A CA 1
ATOM 667 C C . LEU A 1 83 ? -2.833 6.148 4.531 1.00 91.12 83 LEU A C 1
ATOM 669 O O . LEU A 1 83 ? -3.946 6.631 4.720 1.00 91.12 83 LEU A O 1
ATOM 673 N N . TRP A 1 84 ? -2.237 5.393 5.449 1.00 92.88 84 TRP A N 1
ATOM 674 C CA . TRP A 1 84 ? -2.855 5.009 6.711 1.00 92.88 84 TRP A CA 1
ATOM 675 C C . TRP A 1 84 ? -3.299 6.215 7.535 1.00 92.88 84 TRP A C 1
ATOM 677 O O . TRP A 1 84 ? -4.430 6.246 8.006 1.00 92.88 84 TRP A O 1
ATOM 687 N N . SER A 1 85 ? -2.447 7.231 7.691 1.00 91.12 85 SER A N 1
ATOM 688 C CA . SER A 1 85 ? -2.798 8.425 8.466 1.00 91.12 85 SER A CA 1
ATOM 689 C C . SER A 1 85 ? -3.902 9.259 7.814 1.00 91.12 85 SER A C 1
ATOM 691 O O . SER A 1 85 ? -4.633 9.948 8.522 1.00 91.12 85 SER A O 1
ATOM 693 N N . MET A 1 86 ? -4.059 9.178 6.489 1.00 91.81 86 MET A N 1
ATOM 694 C CA . MET A 1 86 ? -5.138 9.855 5.768 1.00 91.81 86 MET A CA 1
ATOM 695 C C . MET A 1 86 ? -6.481 9.127 5.889 1.00 91.81 86 MET A C 1
ATOM 697 O O . MET A 1 86 ? -7.500 9.780 6.101 1.00 91.81 86 MET A O 1
ATOM 701 N N . TYR A 1 87 ? -6.498 7.796 5.765 1.00 91.06 87 TYR A N 1
ATOM 702 C CA . TYR A 1 87 ? -7.746 7.017 5.722 1.00 91.06 87 TYR A CA 1
ATOM 703 C C . TYR A 1 87 ? -8.164 6.438 7.078 1.00 91.06 87 TYR A C 1
ATOM 705 O O . TYR A 1 87 ? -9.352 6.254 7.326 1.00 91.06 87 TYR A O 1
ATOM 713 N N . LEU A 1 88 ? -7.210 6.191 7.975 1.00 89.31 88 LEU A N 1
ATOM 714 C CA . LEU A 1 88 ? -7.426 5.662 9.322 1.00 89.31 88 LEU A CA 1
ATOM 715 C C . LEU A 1 88 ? -6.751 6.559 10.384 1.00 89.31 88 LEU A C 1
ATOM 717 O O . LEU A 1 88 ? -5.936 6.073 11.170 1.00 89.31 88 LEU A O 1
ATOM 721 N N . PRO A 1 89 ? -7.085 7.863 10.468 1.00 86.38 89 PRO A N 1
ATOM 722 C CA . PRO A 1 89 ? -6.387 8.813 11.346 1.00 86.38 89 PRO A CA 1
ATOM 723 C C . PRO A 1 89 ? -6.487 8.466 12.839 1.00 86.38 89 PRO A C 1
ATOM 725 O O . PRO A 1 89 ? -5.617 8.822 13.630 1.00 86.38 89 PRO A O 1
ATOM 728 N N . GLN A 1 90 ? -7.546 7.759 13.232 1.00 86.75 90 GLN A N 1
ATOM 729 C CA . GLN A 1 90 ? -7.796 7.324 14.608 1.00 86.75 90 GLN A CA 1
ATOM 7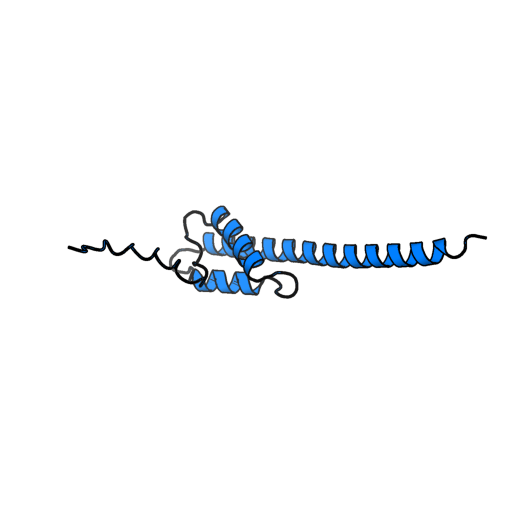30 C C . GLN A 1 90 ? -7.106 6.004 14.989 1.00 86.75 90 GLN A C 1
ATOM 732 O O . GLN A 1 90 ? -7.180 5.596 16.146 1.00 86.75 90 GLN A O 1
ATOM 737 N N . ILE A 1 91 ? -6.448 5.325 14.043 1.00 84.75 91 ILE A N 1
ATOM 738 C CA . ILE A 1 91 ? -5.808 4.024 14.263 1.00 84.75 91 ILE A CA 1
ATOM 739 C C . ILE A 1 91 ? -4.316 4.163 13.986 1.00 84.75 91 ILE A C 1
ATOM 741 O O . ILE A 1 91 ? -3.898 4.445 12.865 1.00 84.75 91 ILE A O 1
ATOM 745 N N . ALA A 1 92 ? -3.496 3.935 15.010 1.00 81.44 92 ALA A N 1
ATOM 746 C CA . ALA A 1 92 ? -2.050 3.990 14.858 1.00 81.44 92 ALA A CA 1
ATOM 747 C C . ALA A 1 92 ? -1.561 2.883 13.908 1.00 81.44 92 ALA A C 1
ATOM 749 O O . ALA A 1 92 ? -1.833 1.703 14.131 1.00 81.44 92 ALA A O 1
ATOM 750 N N . ALA A 1 93 ? -0.803 3.262 12.877 1.00 80.88 93 ALA A N 1
ATOM 751 C CA . ALA A 1 93 ? -0.127 2.299 12.014 1.00 80.88 93 ALA A CA 1
ATOM 752 C C . ALA A 1 93 ? 0.876 1.454 12.834 1.00 80.88 93 ALA A C 1
ATOM 754 O O . ALA A 1 93 ? 1.577 2.019 13.687 1.00 80.88 93 ALA A O 1
ATOM 755 N N . PRO A 1 94 ? 1.010 0.138 12.569 1.00 81.88 94 PRO A N 1
ATOM 756 C CA . PRO A 1 94 ? 1.989 -0.720 13.241 1.00 81.88 94 PRO A CA 1
ATOM 757 C C . PRO A 1 94 ? 3.386 -0.122 13.167 1.00 81.88 94 PRO A C 1
ATOM 759 O O . PRO A 1 94 ? 3.789 0.355 12.109 1.00 81.88 94 PRO A O 1
ATOM 762 N N . ARG A 1 95 ? 4.132 -0.086 14.274 1.00 72.56 95 ARG A N 1
ATOM 763 C CA . ARG A 1 95 ? 5.483 0.497 14.276 1.00 72.56 95 ARG A CA 1
ATOM 764 C C . ARG A 1 95 ? 6.424 -0.374 13.444 1.00 72.56 95 ARG A C 1
ATOM 766 O O . ARG A 1 95 ? 6.317 -1.597 13.522 1.00 72.56 95 ARG A O 1
ATOM 773 N N . PRO A 1 96 ? 7.355 0.218 12.680 1.00 62.16 96 PRO A N 1
ATOM 774 C CA . PRO A 1 96 ? 8.364 -0.587 12.024 1.00 62.16 96 PRO A CA 1
ATOM 775 C C . PRO A 1 96 ? 9.215 -1.224 13.123 1.00 62.16 96 PRO A C 1
ATOM 777 O O . PRO A 1 96 ? 9.523 -0.572 14.125 1.00 62.16 96 PRO A O 1
ATOM 780 N N . SER A 1 97 ? 9.626 -2.479 12.946 1.00 53.41 97 SER A N 1
ATOM 781 C CA . SER A 1 97 ? 10.677 -3.094 13.767 1.00 53.41 97 SER A CA 1
ATOM 782 C C . SER A 1 97 ? 12.041 -2.472 13.448 1.00 53.41 97 SER A C 1
ATOM 784 O O . SER A 1 97 ? 13.010 -3.168 13.175 1.00 53.41 97 SER A O 1
ATOM 786 N N . MET A 1 98 ? 12.132 -1.145 13.436 1.00 49.53 98 MET A N 1
ATOM 787 C CA . MET A 1 98 ? 13.401 -0.459 13.551 1.00 49.53 98 MET A CA 1
ATOM 788 C C . MET A 1 98 ? 13.662 -0.284 15.034 1.00 49.53 98 MET A C 1
ATOM 790 O O . MET A 1 98 ? 12.803 0.197 15.773 1.00 49.53 98 MET A O 1
ATOM 794 N N . ALA A 1 99 ? 14.827 -0.789 15.437 1.00 51.25 99 ALA A N 1
ATOM 795 C CA . ALA A 1 99 ? 15.369 -0.762 16.780 1.00 51.25 99 ALA A CA 1
ATOM 796 C C . ALA A 1 99 ? 14.884 0.458 17.563 1.00 51.25 99 ALA A C 1
ATOM 798 O O . ALA A 1 99 ? 14.979 1.590 17.082 1.00 51.25 99 ALA A O 1
ATOM 799 N N . SER A 1 100 ? 14.383 0.206 18.775 1.00 43.50 100 SER A N 1
ATOM 800 C CA . SER A 1 100 ? 14.167 1.241 19.778 1.00 43.50 100 SER A CA 1
ATOM 801 C C . SER A 1 100 ? 15.305 2.258 19.686 1.00 43.50 100 SER A C 1
ATOM 803 O O . SER A 1 100 ? 16.462 1.825 19.735 1.00 43.50 100 SER A O 1
ATOM 805 N N . PRO A 1 101 ? 15.030 3.568 19.532 1.00 54.66 101 PRO A N 1
ATOM 806 C CA . PRO A 1 101 ? 16.082 4.560 19.654 1.00 54.66 101 PRO A CA 1
ATOM 807 C C . PRO A 1 101 ? 16.738 4.294 21.000 1.00 54.66 101 PRO A C 1
ATOM 809 O O . PRO A 1 101 ? 16.070 4.338 22.036 1.00 54.66 101 PRO A O 1
ATOM 812 N N . GLN A 1 102 ? 18.008 3.887 20.966 1.00 58.62 102 GLN A N 1
ATOM 813 C CA . GLN A 1 102 ? 18.775 3.655 22.173 1.00 58.62 102 GLN A CA 1
ATOM 814 C C . GLN A 1 102 ? 18.647 4.947 22.982 1.00 58.62 102 GLN A C 1
ATOM 816 O O . GLN A 1 102 ? 19.008 6.007 22.457 1.00 58.62 102 GLN A O 1
ATOM 821 N N . PRO A 1 103 ? 18.047 4.912 24.187 1.00 64.00 103 PRO A N 1
ATOM 822 C CA . PRO A 1 103 ? 17.921 6.118 24.983 1.00 64.00 103 PRO A CA 1
ATOM 823 C C . PRO A 1 103 ? 19.327 6.707 25.131 1.00 64.00 103 PRO A C 1
ATOM 825 O O . PRO A 1 103 ? 20.277 5.933 25.313 1.00 64.00 103 PRO A O 1
ATOM 828 N N . PRO A 1 104 ? 19.499 8.034 24.982 1.00 67.44 104 PRO A N 1
ATOM 829 C CA . PRO A 1 104 ? 20.807 8.646 25.143 1.00 67.44 104 PRO A CA 1
ATOM 830 C C . PRO A 1 104 ? 21.350 8.194 26.494 1.00 67.44 104 PRO A C 1
ATOM 832 O O . PRO A 1 104 ? 20.669 8.335 27.512 1.00 67.44 104 PRO A O 1
ATOM 835 N N . ALA A 1 105 ? 22.531 7.570 26.480 1.00 56.34 105 ALA A N 1
ATOM 836 C CA . ALA A 1 105 ? 23.193 7.141 27.698 1.00 56.34 105 ALA A CA 1
ATOM 837 C C . ALA A 1 105 ? 23.260 8.360 28.617 1.00 56.34 105 ALA A C 1
ATOM 839 O O . ALA A 1 105 ? 23.864 9.372 28.254 1.00 56.34 105 ALA A O 1
ATOM 840 N N . SER A 1 106 ? 22.569 8.300 29.757 1.00 60.31 106 SER A N 1
ATOM 841 C CA . SER A 1 106 ? 22.633 9.372 30.739 1.00 60.31 106 SER A CA 1
ATOM 842 C C . SER A 1 106 ? 24.110 9.595 31.065 1.00 60.31 106 SER A C 1
ATOM 844 O O . SER A 1 106 ? 24.786 8.618 31.407 1.00 60.31 106 SER A O 1
ATOM 846 N N . PRO A 1 107 ? 24.645 10.822 30.929 1.00 65.94 107 PRO A N 1
ATOM 847 C CA . PRO A 1 107 ? 25.990 11.094 31.393 1.00 65.94 107 PRO A CA 1
ATOM 848 C C . PRO A 1 107 ? 26.001 10.762 32.883 1.00 65.94 107 PRO A C 1
ATOM 850 O O . PRO A 1 107 ? 25.240 11.343 33.658 1.00 65.94 107 PRO A O 1
ATOM 853 N N . ARG A 1 108 ? 26.804 9.765 33.269 1.00 55.59 108 ARG A N 1
ATOM 854 C CA . ARG A 1 108 ? 27.164 9.553 34.669 1.00 55.59 108 ARG A CA 1
ATOM 855 C C . ARG A 1 108 ? 27.646 10.905 35.184 1.00 55.59 108 ARG A C 1
ATOM 857 O O . ARG A 1 108 ? 28.643 11.425 34.694 1.00 55.59 108 ARG A O 1
ATOM 864 N N . SER A 1 109 ? 26.907 11.489 36.120 1.00 56.41 109 SER A N 1
ATOM 865 C CA . SER A 1 109 ? 27.465 12.497 37.008 1.00 56.41 109 SER A CA 1
ATOM 866 C C . SER A 1 109 ? 28.596 11.803 37.751 1.00 56.41 109 SER A C 1
ATOM 868 O O . SER A 1 109 ? 28.329 10.946 38.588 1.00 56.41 109 SER A O 1
ATOM 870 N N . ASP A 1 110 ? 29.830 12.094 37.361 1.00 53.16 110 ASP A N 1
ATOM 871 C CA . ASP A 1 110 ? 31.024 11.736 38.111 1.00 53.16 110 ASP A CA 1
ATOM 872 C C . ASP A 1 110 ? 31.006 12.545 39.417 1.00 53.16 110 ASP A C 1
ATOM 874 O O . ASP A 1 110 ? 31.018 13.778 39.354 1.00 53.16 110 ASP A O 1
ATOM 878 N N . PRO A 1 111 ? 30.910 11.923 40.605 1.00 59.00 111 PRO A N 1
ATOM 879 C CA . PRO A 1 111 ? 31.271 12.568 41.847 1.00 59.00 111 PRO A CA 1
ATOM 880 C C . PRO A 1 111 ? 32.723 12.175 42.139 1.00 59.00 111 PRO A C 1
ATOM 882 O O . PRO A 1 111 ? 32.971 11.344 43.012 1.00 59.00 111 PRO A O 1
ATOM 885 N N . GLU A 1 112 ? 33.677 12.716 41.377 1.00 62.22 112 GLU A N 1
ATOM 886 C CA . GLU A 1 112 ? 35.073 12.674 41.812 1.00 62.22 112 GLU A CA 1
ATOM 887 C C . GLU A 1 112 ? 35.266 13.722 42.911 1.00 62.22 112 GLU A C 1
ATOM 889 O O . GLU A 1 112 ? 34.989 14.915 42.744 1.00 62.22 112 GLU A O 1
ATOM 894 N N . GLN A 1 113 ? 35.639 13.185 44.071 1.00 47.06 113 GLN A N 1
ATOM 895 C CA . GLN A 1 113 ? 36.069 13.881 45.273 1.00 47.06 113 GLN A CA 1
ATOM 896 C C . GLN A 1 113 ? 37.433 14.540 45.100 1.00 47.06 113 GLN A C 1
ATOM 898 O O . GLN A 1 113 ? 38.250 14.013 44.315 1.00 47.06 113 GLN A O 1
#

Organism: Plasmodiophora brassicae (NCBI:txid37360)